Protein AF-A0A5Q4G020-F1 (afdb_monomer)

Foldseek 3Di:
DDDDDDDDPDPPPPPPPPPDPPPDPCPDDDWWWKKKFAQWDADPVRQTETPDIGGPPVLGGDPDDVVVVCCVPNPVVVVQVVNNMHIGTAPPDPPRPGRGDVRVCVVRVHD

Solvent-accessible surface area (backbone atoms only — not comparable to full-atom values): 7025 Å² total; per-residue (Å²): 134,88,80,84,89,90,89,84,78,80,88,75,82,82,80,84,86,73,94,69,83,74,86,66,76,90,69,68,84,76,81,32,12,35,31,41,37,33,52,54,45,62,53,99,87,63,53,71,45,65,75,44,68,42,58,35,77,82,44,33,51,74,75,87,47,83,63,55,61,24,44,77,78,28,71,58,25,53,53,37,44,76,68,30,24,44,77,44,74,20,28,81,44,90,96,33,96,27,58,45,47,70,46,47,25,64,77,65,70,59,123

Radius of gyration: 19.32 Å; Cα contacts (8 Å, |Δi|>4): 145; chains: 1; bounding box: 48×53×37 Å

Secondary structure (DSSP, 8-state):
--------SSTTSSSSS----------PPPP--EEEEES-EE-TT--EE-SEEEEGGGGSPPP-STHHHHHHHSHHHHHHHHTTEEEEE-TTSTT---SSHHHHHHHHT--

Mean predicted aligned error: 12.97 Å

Structure (mmCIF, N/CA/C/O backbone):
data_AF-A0A5Q4G020-F1
#
_entry.id   AF-A0A5Q4G020-F1
#
loop_
_atom_site.group_PDB
_atom_site.id
_atom_site.type_symbol
_atom_site.label_atom_id
_atom_site.label_alt_id
_atom_site.label_comp_id
_atom_site.label_asym_id
_atom_site.label_entity_id
_atom_site.label_seq_id
_atom_site.pdbx_PDB_ins_code
_atom_site.Cartn_x
_atom_site.Cartn_y
_atom_site.Cartn_z
_atom_site.occupancy
_atom_site.B_iso_or_equiv
_atom_site.auth_seq_id
_atom_site.auth_comp_id
_atom_site.auth_asym_id
_atom_site.auth_atom_id
_atom_site.pdbx_PDB_model_num
ATOM 1 N N . MET A 1 1 ? -33.957 40.787 7.355 1.00 44.69 1 MET A N 1
ATOM 2 C CA . MET A 1 1 ? -34.002 40.544 5.895 1.00 44.69 1 MET A CA 1
ATOM 3 C C . MET A 1 1 ? -32.593 40.611 5.333 1.00 44.69 1 MET A C 1
ATOM 5 O O . MET A 1 1 ? -31.923 41.591 5.625 1.00 44.69 1 MET A O 1
ATOM 9 N N . LYS A 1 2 ? -32.234 39.638 4.478 1.00 42.56 2 LYS A N 1
ATOM 10 C CA . LYS A 1 2 ? -31.013 39.558 3.644 1.00 42.56 2 LYS A CA 1
ATOM 11 C C . LYS A 1 2 ? -29.741 39.273 4.475 1.00 42.56 2 LYS A C 1
ATOM 13 O O . LYS A 1 2 ? -29.432 40.017 5.387 1.00 42.56 2 LYS A O 1
ATOM 18 N N . ARG A 1 3 ? -28.955 38.224 4.217 1.00 45.75 3 ARG A N 1
ATOM 19 C CA . ARG A 1 3 ? -28.512 37.715 2.911 1.00 45.75 3 ARG A CA 1
ATOM 20 C C . ARG A 1 3 ? -28.283 36.195 2.963 1.00 45.75 3 ARG A C 1
ATOM 22 O O . ARG A 1 3 ? -27.348 35.729 3.598 1.00 45.75 3 ARG A O 1
ATOM 29 N N . PHE A 1 4 ? -29.144 35.455 2.268 1.00 50.22 4 PHE A N 1
ATOM 30 C CA . PHE A 1 4 ? -28.750 34.219 1.594 1.00 50.22 4 PHE A CA 1
ATOM 31 C C . PHE A 1 4 ? -27.834 34.578 0.410 1.00 50.22 4 PHE A C 1
ATOM 33 O O . PHE A 1 4 ? -27.950 35.683 -0.122 1.00 50.22 4 PHE A O 1
ATOM 40 N N . ALA A 1 5 ? -27.025 33.606 -0.019 1.00 52.19 5 ALA A N 1
ATOM 41 C CA . ALA A 1 5 ? -26.174 33.581 -1.216 1.00 52.19 5 ALA A CA 1
ATOM 42 C C . ALA A 1 5 ? -24.752 34.150 -1.065 1.00 52.19 5 ALA A C 1
ATOM 44 O O . ALA A 1 5 ? -24.523 35.338 -1.270 1.00 52.19 5 ALA A O 1
ATOM 45 N N . ALA A 1 6 ? -23.797 33.254 -0.785 1.00 45.62 6 ALA A N 1
ATOM 46 C CA . ALA A 1 6 ? -22.441 33.274 -1.352 1.00 45.62 6 ALA A CA 1
ATOM 47 C C . ALA A 1 6 ? -21.680 31.989 -0.953 1.00 45.62 6 ALA A C 1
ATOM 49 O O . ALA A 1 6 ? -20.732 32.037 -0.180 1.00 45.62 6 ALA A O 1
ATOM 50 N N . LEU A 1 7 ? -22.112 30.820 -1.435 1.00 45.62 7 LEU A N 1
ATOM 51 C CA . LEU A 1 7 ? -21.379 29.552 -1.258 1.00 45.62 7 LEU A CA 1
ATOM 52 C C . LEU A 1 7 ? -21.455 28.729 -2.552 1.00 45.62 7 LEU A C 1
ATOM 54 O O . LEU A 1 7 ? -21.861 27.577 -2.583 1.00 45.62 7 LEU A O 1
ATOM 58 N N . THR A 1 8 ? -21.100 29.375 -3.659 1.00 50.53 8 THR A N 1
ATOM 59 C CA . THR A 1 8 ? -21.070 28.791 -5.010 1.00 50.53 8 THR A CA 1
ATOM 60 C C . THR A 1 8 ? -19.896 29.387 -5.789 1.00 50.53 8 THR A C 1
ATOM 62 O O . THR A 1 8 ? -20.071 30.013 -6.827 1.00 50.53 8 THR A O 1
ATOM 65 N N . GLY A 1 9 ? -18.678 29.263 -5.249 1.00 42.94 9 GLY A N 1
ATOM 66 C CA . GLY A 1 9 ? -17.487 29.873 -5.861 1.00 42.94 9 GLY A CA 1
ATOM 67 C C . GLY A 1 9 ? -16.169 29.104 -5.745 1.00 42.94 9 GLY A C 1
ATOM 68 O O . GLY A 1 9 ? -15.180 29.565 -6.297 1.00 42.94 9 GLY A O 1
ATOM 69 N N . VAL A 1 10 ? -16.119 27.950 -5.069 1.00 47.25 10 VAL A N 1
ATOM 70 C CA . VAL A 1 10 ? -14.849 27.217 -4.848 1.00 47.25 10 VAL A CA 1
ATOM 71 C C . VAL A 1 10 ? -14.664 26.032 -5.813 1.00 47.25 10 VAL A C 1
ATOM 73 O O . VAL A 1 10 ? -13.566 25.508 -5.953 1.00 47.25 10 VAL A O 1
ATOM 76 N N . LEU A 1 11 ? -15.697 25.641 -6.566 1.00 45.97 11 LEU A N 1
ATOM 77 C CA . LEU A 1 11 ? -15.677 24.400 -7.357 1.00 45.97 11 LEU A CA 1
ATOM 78 C C . LEU A 1 11 ? -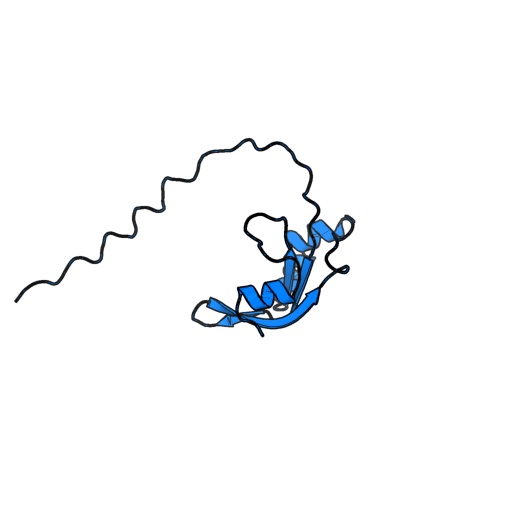15.034 24.515 -8.758 1.00 45.97 11 LEU A C 1
ATOM 80 O O . LEU A 1 11 ? -14.978 23.527 -9.480 1.00 45.97 11 LEU A O 1
ATOM 84 N N . ALA A 1 12 ? -14.539 25.685 -9.173 1.00 44.94 12 ALA A N 1
ATOM 85 C CA . ALA A 1 12 ? -14.101 25.899 -10.562 1.00 44.94 12 ALA A CA 1
ATOM 86 C C . ALA A 1 12 ? -12.575 25.950 -10.780 1.00 44.94 12 ALA A C 1
ATOM 88 O O . ALA A 1 12 ? -12.137 26.037 -11.925 1.00 44.94 12 ALA A O 1
ATOM 89 N N . LEU A 1 13 ? -11.748 25.876 -9.729 1.00 42.31 13 LEU A N 1
ATOM 90 C CA . LEU A 1 13 ? -10.293 26.083 -9.851 1.00 42.31 13 LEU A CA 1
ATOM 91 C C . LEU A 1 13 ? -9.442 24.797 -9.895 1.00 42.31 13 LEU A C 1
ATOM 93 O O . LEU A 1 13 ? -8.223 24.874 -9.795 1.00 42.31 13 LEU A O 1
ATOM 97 N N . LEU A 1 14 ? -10.057 23.620 -10.064 1.00 46.34 14 LEU A N 1
ATOM 98 C CA . LEU A 1 14 ? -9.351 22.325 -10.112 1.00 46.34 14 LEU A CA 1
ATOM 99 C C . LEU A 1 14 ? -9.214 21.723 -11.526 1.00 46.34 14 LEU A C 1
ATOM 101 O O . LEU A 1 14 ? -8.693 20.623 -11.668 1.00 46.34 14 LEU A O 1
ATOM 105 N N . MET A 1 15 ? -9.644 22.423 -12.583 1.00 47.00 15 MET A N 1
ATOM 106 C CA . MET A 1 15 ? -9.842 21.815 -13.914 1.00 47.00 15 MET A CA 1
ATOM 107 C C . MET A 1 15 ? -8.796 22.146 -15.006 1.00 47.00 15 MET A C 1
ATOM 109 O O . MET A 1 15 ? -8.953 21.646 -16.114 1.00 47.00 15 MET A O 1
ATOM 113 N N . VAL A 1 16 ? -7.738 22.951 -14.783 1.00 50.66 16 VAL A N 1
ATOM 114 C CA . VAL A 1 16 ? -6.868 23.413 -15.913 1.00 50.66 16 VAL A CA 1
ATOM 115 C C . VAL A 1 16 ? -5.345 23.377 -15.650 1.00 50.66 16 VAL A C 1
ATOM 117 O O . VAL A 1 16 ? -4.566 23.946 -16.403 1.00 50.66 16 VAL A O 1
ATOM 120 N N . GLY A 1 17 ? -4.861 22.694 -14.608 1.00 42.38 17 GLY A N 1
ATOM 121 C CA . GLY A 1 17 ? -3.448 22.807 -14.192 1.00 42.38 17 GLY A CA 1
ATOM 122 C C . GLY A 1 17 ? -2.484 21.660 -14.528 1.00 42.38 17 GLY A C 1
ATOM 123 O O . GLY A 1 17 ? -1.335 21.735 -14.111 1.00 42.38 17 GLY A O 1
ATOM 124 N N . GLY A 1 18 ? -2.913 20.577 -15.188 1.00 39.50 18 GLY A N 1
ATOM 125 C CA . GLY A 1 18 ? -2.167 19.304 -15.126 1.00 39.50 18 GLY A CA 1
ATOM 126 C C . GLY A 1 18 ? -1.500 18.784 -16.402 1.00 39.50 18 GLY A C 1
ATOM 127 O O . GLY A 1 18 ? -0.746 17.821 -16.319 1.00 39.50 18 GLY A O 1
ATOM 128 N N . MET A 1 19 ? -1.753 19.365 -17.579 1.00 41.56 19 MET A N 1
ATOM 129 C CA . MET A 1 19 ? -1.175 18.871 -18.840 1.00 41.56 19 MET A CA 1
ATOM 130 C C . MET A 1 19 ? 0.190 19.510 -19.119 1.00 41.56 19 MET A C 1
ATOM 132 O O . MET A 1 19 ? 0.375 20.195 -20.119 1.00 41.56 19 MET A O 1
ATOM 136 N N . VAL A 1 20 ? 1.163 19.273 -18.242 1.00 45.16 20 VAL A N 1
ATOM 137 C CA . VAL A 1 20 ? 2.573 19.348 -18.634 1.00 45.16 20 VAL A CA 1
ATOM 138 C C . VAL A 1 20 ? 3.089 17.926 -18.595 1.00 45.16 20 VAL A C 1
ATOM 140 O O . VAL A 1 20 ? 3.404 17.377 -17.543 1.00 45.16 20 VAL A O 1
ATOM 143 N N . TRP A 1 21 ? 3.111 17.325 -19.780 1.00 44.41 21 TRP A N 1
ATOM 144 C CA . TRP A 1 21 ? 3.853 16.114 -20.073 1.00 44.41 21 TRP A CA 1
ATOM 145 C C . TRP A 1 21 ? 5.328 16.419 -19.825 1.00 44.41 21 TRP A C 1
ATOM 147 O O . TRP A 1 21 ? 6.047 16.870 -20.714 1.00 44.41 21 TRP A O 1
ATOM 157 N N . ALA A 1 22 ? 5.770 16.229 -18.586 1.00 39.94 22 ALA A N 1
ATOM 158 C CA . ALA A 1 22 ? 7.174 16.030 -18.316 1.00 39.94 22 ALA A CA 1
ATOM 159 C C . ALA A 1 22 ? 7.534 14.706 -18.993 1.00 39.94 22 ALA A C 1
ATOM 161 O O . ALA A 1 22 ? 7.150 13.632 -18.530 1.00 39.94 22 ALA A O 1
ATOM 162 N N . MET A 1 23 ? 8.224 14.801 -20.128 1.00 46.50 23 MET A N 1
ATOM 163 C CA . MET A 1 23 ? 9.040 13.718 -20.663 1.00 46.50 23 MET A CA 1
ATOM 164 C C . MET A 1 23 ? 10.166 13.490 -19.646 1.00 46.50 23 MET A C 1
ATOM 166 O O . MET A 1 23 ? 11.269 14.007 -19.791 1.00 46.50 23 MET A O 1
ATOM 170 N N . GLY A 1 24 ? 9.819 12.843 -18.534 1.00 40.12 24 GLY A N 1
ATOM 171 C CA . GLY A 1 24 ? 10.756 12.375 -17.533 1.00 40.12 24 GLY A CA 1
ATOM 172 C C . GLY A 1 24 ? 11.497 11.189 -18.121 1.00 40.12 24 GLY A C 1
ATOM 173 O O . GLY A 1 24 ? 10.882 10.302 -18.706 1.00 40.12 24 GLY A O 1
ATOM 174 N N . GLU A 1 25 ? 12.814 11.246 -18.018 1.00 42.34 25 GLU A N 1
ATOM 175 C CA . GLU A 1 25 ? 13.761 10.180 -18.314 1.00 42.34 25 GLU A CA 1
ATOM 176 C C . GLU A 1 25 ? 13.195 8.798 -17.941 1.00 42.34 25 GLU A C 1
ATOM 178 O O . GLU A 1 25 ? 12.596 8.633 -16.876 1.00 42.34 25 GLU A O 1
ATOM 183 N N . ASP A 1 26 ? 13.395 7.817 -18.823 1.00 41.44 26 ASP A N 1
ATOM 184 C CA . ASP A 1 26 ? 13.071 6.402 -18.613 1.00 41.44 26 ASP A CA 1
ATOM 185 C C . ASP A 1 26 ? 14.016 5.825 -17.543 1.00 41.44 26 ASP A C 1
ATOM 187 O O . ASP A 1 26 ? 14.958 5.079 -17.813 1.00 41.44 26 ASP A O 1
ATOM 191 N N . HIS A 1 27 ? 13.834 6.275 -16.302 1.00 41.62 27 HIS A N 1
ATOM 192 C CA . HIS A 1 27 ? 14.388 5.635 -15.126 1.00 41.62 27 HIS A CA 1
ATOM 193 C C . HIS A 1 27 ? 13.638 4.313 -15.013 1.00 41.62 27 HIS A C 1
ATOM 195 O O . HIS A 1 27 ? 12.437 4.306 -14.737 1.00 41.62 27 HIS A O 1
ATOM 201 N N . GLY A 1 28 ? 14.327 3.196 -15.270 1.00 51.94 28 GLY A N 1
ATOM 202 C CA . GLY A 1 28 ? 13.774 1.861 -15.035 1.00 51.94 28 GLY A CA 1
ATOM 203 C C . GLY A 1 28 ? 13.112 1.763 -13.649 1.00 51.94 28 GLY A C 1
ATOM 204 O O . GLY A 1 28 ? 13.393 2.590 -12.778 1.00 51.94 28 GLY A O 1
ATOM 205 N N . PRO A 1 29 ? 12.219 0.781 -13.425 1.00 63.16 29 PRO A N 1
ATOM 206 C CA . PRO A 1 29 ? 11.359 0.745 -12.245 1.00 63.16 29 PRO A CA 1
ATOM 207 C C . PRO A 1 29 ? 12.166 0.981 -10.965 1.00 63.16 29 PRO A C 1
ATOM 209 O O . PRO A 1 29 ? 13.071 0.213 -10.642 1.00 63.16 29 PRO A O 1
ATOM 212 N N . VAL A 1 30 ? 11.851 2.074 -10.264 1.00 73.19 30 VAL A N 1
ATOM 213 C CA . VAL A 1 30 ? 12.517 2.459 -9.015 1.00 73.19 30 VAL A CA 1
ATOM 214 C C . VAL A 1 30 ? 12.380 1.303 -8.030 1.00 73.19 30 VAL A C 1
ATOM 216 O O . VAL A 1 30 ? 11.259 0.879 -7.741 1.00 73.19 30 VAL A O 1
ATOM 219 N N . GLU A 1 31 ? 13.495 0.779 -7.519 1.00 82.75 31 GLU A N 1
ATOM 220 C CA . GLU A 1 31 ? 13.452 -0.256 -6.485 1.00 82.75 31 GLU A CA 1
ATOM 221 C C . GLU A 1 31 ? 12.746 0.296 -5.237 1.00 82.75 31 GLU A C 1
ATOM 223 O O . GLU A 1 31 ? 13.143 1.318 -4.679 1.00 82.75 31 GLU A O 1
ATOM 228 N N . HIS A 1 32 ? 11.680 -0.380 -4.811 1.00 86.44 32 HIS A N 1
ATOM 229 C CA . HIS A 1 32 ? 10.843 0.018 -3.680 1.00 86.44 32 HIS A CA 1
ATOM 230 C C . HIS A 1 32 ? 10.379 -1.216 -2.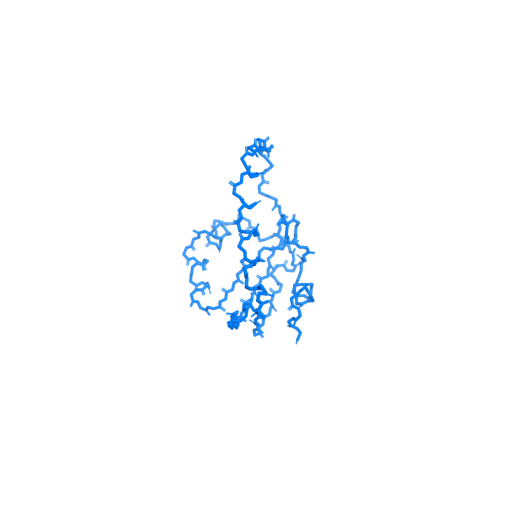906 1.00 86.44 32 HIS A C 1
ATOM 232 O O . HIS A 1 32 ? 10.183 -2.280 -3.495 1.00 86.44 32 HIS A O 1
ATOM 238 N N . GLY A 1 33 ? 10.208 -1.075 -1.592 1.00 90.06 33 GLY A N 1
ATOM 239 C CA . GLY A 1 33 ? 9.640 -2.115 -0.736 1.00 90.06 33 GLY A CA 1
ATOM 240 C C . GLY A 1 33 ? 8.117 -2.208 -0.843 1.00 90.06 33 GLY A C 1
ATOM 241 O O . GLY A 1 33 ? 7.468 -1.446 -1.564 1.00 90.06 33 GLY A O 1
ATOM 242 N N . HIS A 1 34 ? 7.539 -3.147 -0.092 1.00 92.81 34 HIS A N 1
ATOM 243 C CA . HIS A 1 34 ? 6.092 -3.332 0.005 1.00 92.81 34 HIS A CA 1
ATOM 244 C C . HIS A 1 34 ? 5.684 -3.679 1.429 1.00 92.81 34 HIS A C 1
ATOM 246 O O . HIS A 1 34 ? 6.405 -4.367 2.155 1.00 92.81 34 HIS A O 1
ATOM 252 N N . VAL A 1 35 ? 4.467 -3.291 1.782 1.00 92.88 35 VAL A N 1
ATOM 253 C CA . VAL A 1 35 ? 3.761 -3.794 2.959 1.00 92.88 35 VAL A CA 1
ATOM 254 C C . VAL A 1 35 ? 2.507 -4.539 2.524 1.00 92.88 35 VAL A C 1
ATOM 256 O O . VAL A 1 35 ? 1.860 -4.170 1.544 1.00 92.88 35 VAL A O 1
ATOM 259 N N . LEU A 1 36 ? 2.148 -5.588 3.257 1.00 92.50 36 LEU A N 1
ATOM 260 C CA . LEU A 1 36 ? 0.860 -6.260 3.132 1.00 92.50 36 LEU A CA 1
ATOM 261 C C . LEU A 1 36 ? -0.064 -5.782 4.250 1.00 92.50 36 LEU A C 1
ATOM 263 O O . LEU A 1 36 ? 0.155 -6.078 5.426 1.00 92.50 36 LEU A O 1
ATOM 267 N N . VAL A 1 37 ? -1.123 -5.084 3.862 1.00 93.31 37 VAL A N 1
ATOM 268 C CA . VAL A 1 37 ? -2.221 -4.665 4.728 1.00 93.31 37 VAL A CA 1
ATOM 269 C C . VAL A 1 37 ? -3.342 -5.695 4.646 1.00 93.31 37 VAL A C 1
ATOM 271 O O . VAL A 1 37 ? -3.791 -6.065 3.563 1.00 93.31 37 VAL A O 1
ATOM 274 N N . LEU A 1 38 ? -3.811 -6.164 5.800 1.00 93.12 38 LEU A N 1
ATOM 275 C CA . LEU A 1 38 ? -4.894 -7.135 5.923 1.00 93.12 38 LEU A CA 1
ATOM 276 C C . LEU A 1 38 ? -6.099 -6.508 6.618 1.00 93.12 38 LEU A C 1
ATOM 278 O O . LEU A 1 38 ? -5.963 -5.921 7.692 1.00 93.12 38 LEU A O 1
ATOM 282 N N . GLY A 1 39 ? -7.286 -6.742 6.062 1.00 91.38 39 GLY A N 1
ATOM 283 C CA . GLY A 1 39 ? -8.550 -6.244 6.601 1.00 91.38 39 GLY A CA 1
ATOM 284 C C . GLY A 1 39 ? -8.670 -4.729 6.492 1.00 91.38 39 GLY A C 1
ATOM 285 O O . GLY A 1 39 ? -9.095 -4.111 7.461 1.00 91.38 39 GLY A O 1
ATOM 286 N N . LEU A 1 40 ? -8.242 -4.161 5.360 1.00 90.25 40 LEU A N 1
ATOM 287 C CA . LEU A 1 40 ? -8.406 -2.745 5.055 1.00 90.25 40 LEU A CA 1
ATOM 288 C C . LEU A 1 40 ? -9.894 -2.440 4.881 1.00 90.25 40 LEU A C 1
ATOM 290 O O . LEU A 1 40 ? -10.563 -3.058 4.052 1.00 90.25 40 LEU A O 1
ATOM 294 N N . GLN A 1 41 ? -10.392 -1.497 5.665 1.0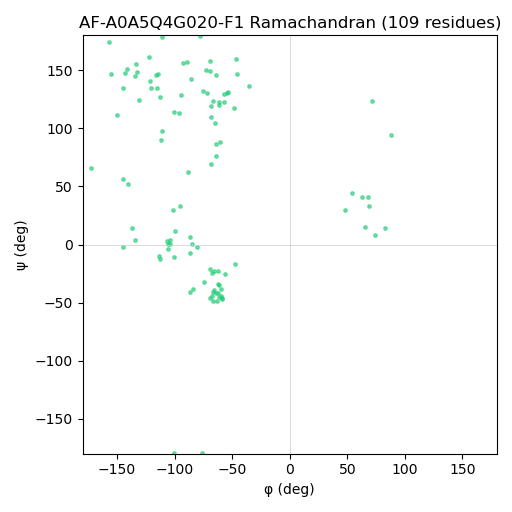0 89.81 41 GLN A N 1
ATOM 295 C CA . GLN A 1 41 ? -11.751 -0.975 5.580 1.00 89.81 41 GLN A CA 1
ATOM 296 C C . GLN A 1 41 ? -11.699 0.546 5.634 1.00 89.81 41 GLN A C 1
ATOM 298 O O . GLN A 1 41 ? -10.756 1.105 6.189 1.00 89.81 41 GLN A O 1
ATOM 303 N N . TYR A 1 42 ? -12.716 1.192 5.078 1.00 89.00 42 TYR A N 1
ATOM 304 C CA . TYR A 1 42 ? -12.906 2.633 5.159 1.00 89.00 42 TYR A CA 1
ATOM 305 C C . TYR A 1 42 ? -14.253 2.893 5.829 1.00 89.00 42 TYR A C 1
ATOM 307 O O . TYR A 1 42 ? -15.221 2.198 5.512 1.00 89.00 42 TYR A O 1
ATOM 315 N N . ASP A 1 43 ? -14.293 3.830 6.774 1.00 90.06 43 ASP A N 1
ATOM 316 C CA . ASP A 1 43 ? -15.553 4.319 7.340 1.00 90.06 43 ASP A CA 1
ATOM 317 C C . ASP A 1 43 ? -16.274 5.275 6.368 1.00 90.06 43 ASP A C 1
ATOM 319 O O . ASP A 1 43 ? -15.813 5.519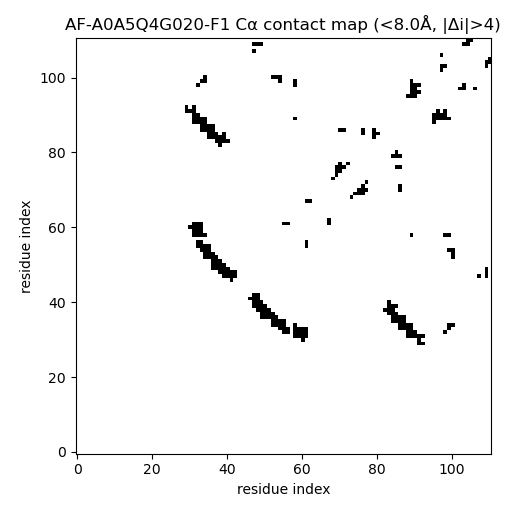 5.246 1.00 90.06 43 ASP A O 1
ATOM 323 N N . ASP A 1 44 ? -17.429 5.794 6.787 1.00 93.81 44 ASP A N 1
ATOM 324 C CA . ASP A 1 44 ? -18.256 6.690 5.970 1.00 93.81 44 ASP A CA 1
ATOM 325 C C . ASP A 1 44 ? -17.558 8.039 5.698 1.00 93.81 44 ASP A C 1
ATOM 327 O O . ASP A 1 44 ? -17.854 8.719 4.712 1.00 93.81 44 ASP A O 1
ATOM 331 N N . GLU A 1 45 ? -16.599 8.414 6.544 1.00 92.50 45 GLU A 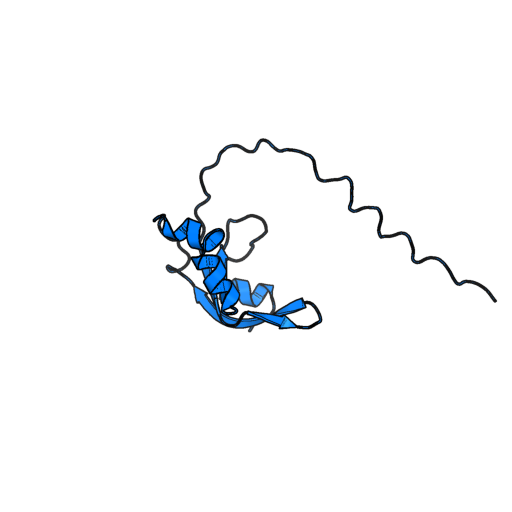N 1
ATOM 332 C CA . GLU A 1 45 ? -15.747 9.593 6.412 1.00 92.50 45 GLU A CA 1
ATOM 333 C C . GLU A 1 45 ? -14.489 9.340 5.558 1.00 92.50 45 GLU A C 1
ATOM 335 O O . GLU A 1 45 ? -13.769 10.284 5.220 1.00 92.50 45 GLU A O 1
ATOM 340 N N . GLY A 1 46 ? -14.239 8.089 5.163 1.00 88.12 46 GLY A N 1
ATOM 341 C CA . GLY A 1 46 ? -13.090 7.679 4.361 1.00 88.12 46 GLY A CA 1
ATOM 342 C C . GLY A 1 46 ? -11.806 7.448 5.162 1.00 88.12 46 GLY A C 1
ATO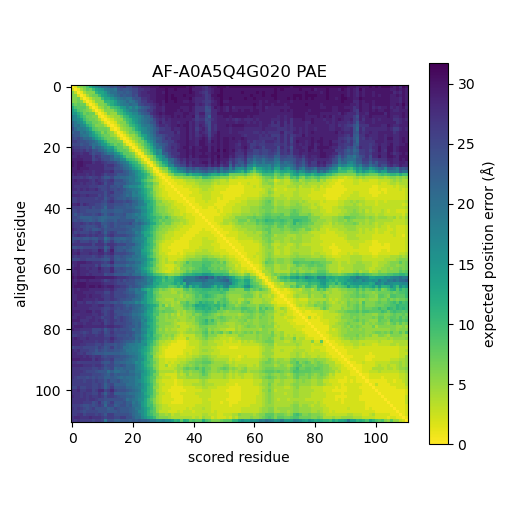M 343 O O . GLY A 1 46 ? -10.735 7.338 4.557 1.00 88.12 46 GLY A O 1
ATOM 344 N N . ASN A 1 47 ? -11.874 7.354 6.491 1.00 89.44 47 ASN A N 1
ATOM 345 C CA . ASN A 1 47 ? -10.722 7.000 7.311 1.00 89.44 47 ASN A CA 1
ATOM 346 C C . ASN A 1 47 ? -10.432 5.498 7.189 1.00 89.44 47 ASN A C 1
ATOM 348 O O . ASN A 1 47 ? -11.346 4.675 7.309 1.00 89.44 47 ASN A O 1
ATOM 352 N N . PRO A 1 48 ? -9.166 5.109 6.965 1.00 89.50 48 PRO A N 1
ATOM 353 C CA . PRO A 1 48 ? -8.804 3.706 6.913 1.00 89.50 48 PRO A CA 1
ATOM 354 C C . PRO A 1 48 ? -8.829 3.071 8.310 1.00 89.50 48 PRO A C 1
ATOM 356 O O . PRO A 1 48 ? -8.505 3.699 9.312 1.00 89.50 48 PRO A O 1
ATOM 359 N N . SER A 1 49 ? -9.121 1.777 8.366 1.00 91.00 49 SER A N 1
ATOM 360 C CA . SER A 1 49 ? -8.785 0.897 9.486 1.00 91.00 49 SER A CA 1
ATOM 361 C C . SER A 1 49 ? -8.160 -0.384 8.947 1.00 91.00 49 SER A C 1
ATOM 363 O O . SER A 1 49 ? -8.461 -0.819 7.832 1.00 91.00 49 SER A O 1
ATOM 365 N N . ILE A 1 50 ? -7.245 -0.980 9.714 1.00 94.00 50 ILE A N 1
ATOM 366 C CA . ILE A 1 50 ? -6.526 -2.189 9.305 1.00 94.00 50 ILE A CA 1
ATOM 367 C C . ILE A 1 50 ? -6.493 -3.196 10.450 1.00 94.00 50 ILE A C 1
ATOM 369 O O . ILE A 1 50 ? -6.345 -2.836 11.613 1.00 94.00 50 ILE A O 1
ATOM 373 N N . ARG A 1 51 ? -6.570 -4.489 10.129 1.00 94.25 51 ARG A N 1
ATOM 374 C CA . ARG A 1 51 ? -6.423 -5.556 11.131 1.00 94.25 51 ARG A CA 1
ATOM 375 C C . ARG A 1 51 ? -4.959 -5.897 11.389 1.00 94.25 51 ARG A C 1
ATOM 377 O O . ARG A 1 51 ? -4.583 -6.237 12.507 1.00 94.25 51 ARG A O 1
ATOM 384 N N . LYS A 1 52 ? -4.137 -5.898 10.338 1.00 94.50 52 LYS A N 1
ATOM 385 C CA . LYS A 1 52 ? -2.710 -6.233 10.424 1.00 94.50 52 LYS A CA 1
ATOM 386 C C . LYS A 1 52 ? -1.938 -5.581 9.285 1.00 94.50 52 LYS A C 1
ATOM 388 O O . LYS A 1 52 ? -2.447 -5.492 8.174 1.00 94.50 52 LYS A O 1
ATOM 393 N N . CYS A 1 53 ? -0.698 -5.202 9.567 1.00 94.56 53 CYS A N 1
ATOM 394 C CA . CYS A 1 53 ? 0.287 -4.803 8.570 1.00 94.56 53 CYS A CA 1
ATOM 395 C C . CYS A 1 53 ? 1.510 -5.721 8.684 1.00 94.56 53 CYS A C 1
ATOM 397 O O . CYS A 1 53 ? 1.884 -6.109 9.795 1.00 94.56 53 CYS A O 1
ATOM 399 N N . VAL A 1 54 ? 2.091 -6.111 7.550 1.00 94.50 54 VAL A N 1
ATOM 400 C CA . VAL A 1 54 ? 3.300 -6.938 7.474 1.00 94.50 54 VAL A CA 1
ATOM 401 C C . VAL A 1 54 ? 4.304 -6.300 6.523 1.00 94.50 54 VAL A C 1
ATOM 403 O O . VAL A 1 54 ? 3.989 -6.104 5.351 1.00 94.50 54 VAL A O 1
ATOM 406 N N . ASP A 1 55 ? 5.520 -6.045 7.002 1.00 93.44 55 ASP A N 1
ATOM 407 C CA . ASP A 1 55 ? 6.641 -5.654 6.147 1.00 93.44 55 ASP A CA 1
ATOM 408 C C . ASP A 1 55 ? 7.052 -6.837 5.266 1.00 93.44 55 ASP A C 1
ATOM 410 O O . ASP A 1 55 ? 7.428 -7.905 5.760 1.00 93.44 55 ASP A O 1
ATOM 414 N N . LEU A 1 56 ? 6.972 -6.674 3.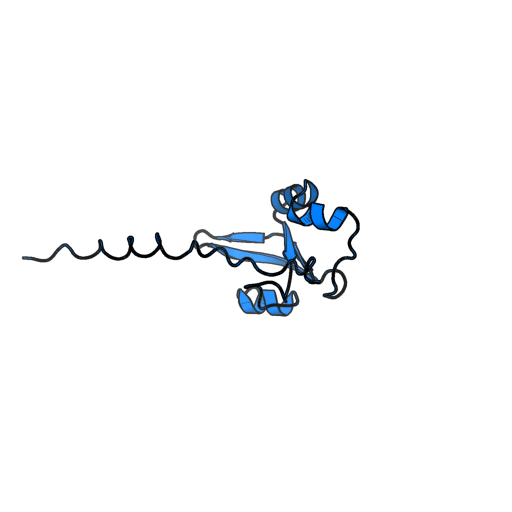945 1.00 89.62 56 LEU A N 1
ATOM 415 C CA . LEU A 1 56 ? 7.382 -7.717 3.011 1.00 89.62 56 LEU A CA 1
ATOM 416 C C . LEU A 1 56 ? 8.882 -7.622 2.747 1.00 89.62 56 LEU A C 1
ATOM 418 O O . LEU A 1 56 ? 9.449 -6.534 2.670 1.00 89.62 56 LEU A O 1
ATOM 422 N N . ALA A 1 57 ? 9.531 -8.783 2.620 1.00 87.69 57 ALA A N 1
ATOM 423 C CA . ALA A 1 57 ? 10.960 -8.902 2.316 1.00 87.69 57 ALA A CA 1
ATOM 424 C C . ALA A 1 57 ? 11.878 -7.997 3.173 1.00 87.69 57 ALA A C 1
ATOM 426 O O . ALA A 1 57 ? 12.953 -7.599 2.722 1.00 87.69 57 ALA A O 1
ATOM 427 N N . ASN A 1 58 ? 11.470 -7.690 4.412 1.00 85.19 58 ASN A N 1
ATOM 428 C CA . ASN A 1 58 ? 12.150 -6.758 5.316 1.00 85.19 58 ASN A CA 1
ATOM 429 C C . ASN A 1 58 ? 12.392 -5.369 4.689 1.00 85.19 58 ASN A C 1
ATOM 431 O O . ASN A 1 58 ? 13.500 -4.841 4.774 1.00 85.19 58 ASN A O 1
ATOM 435 N N . GLY A 1 59 ? 11.385 -4.808 4.009 1.00 80.00 59 GLY A N 1
ATOM 436 C CA . GLY A 1 59 ? 11.446 -3.468 3.404 1.00 80.00 59 GLY A CA 1
ATOM 437 C C . GLY A 1 59 ? 12.294 -3.389 2.131 1.00 80.00 59 GLY A C 1
ATOM 438 O O . GLY A 1 59 ? 12.554 -2.305 1.618 1.00 80.00 59 GLY A O 1
ATOM 439 N N . ARG A 1 60 ? 12.749 -4.532 1.610 1.00 82.50 60 ARG A N 1
ATOM 440 C CA . ARG A 1 60 ? 13.498 -4.607 0.353 1.00 82.50 60 ARG A CA 1
ATOM 441 C C . ARG A 1 60 ? 12.547 -4.785 -0.818 1.00 82.50 60 ARG A C 1
ATOM 443 O O . ARG A 1 60 ? 11.467 -5.353 -0.664 1.00 82.50 60 ARG A O 1
ATOM 450 N N . ALA A 1 61 ? 13.008 -4.394 -2.001 1.00 82.25 61 ALA A N 1
ATOM 451 C CA . ALA A 1 61 ? 12.295 -4.691 -3.229 1.00 82.25 61 ALA A CA 1
ATOM 452 C C . ALA A 1 61 ? 12.025 -6.193 -3.366 1.00 82.25 61 ALA A C 1
ATOM 454 O O . ALA A 1 61 ? 12.925 -7.032 -3.212 1.00 82.25 61 ALA A O 1
ATOM 455 N N . LEU A 1 62 ? 10.769 -6.528 -3.666 1.00 78.38 62 LEU A N 1
ATOM 456 C CA . LEU A 1 62 ? 10.413 -7.863 -4.115 1.00 78.38 62 LEU A CA 1
ATOM 457 C C . LEU A 1 62 ? 11.173 -8.112 -5.417 1.00 78.38 62 LEU A C 1
ATOM 459 O O . LEU A 1 62 ? 11.048 -7.351 -6.374 1.00 78.38 62 LEU A O 1
ATOM 463 N N . ARG A 1 63 ? 12.020 -9.149 -5.440 1.00 71.88 63 ARG A N 1
ATOM 464 C CA . ARG A 1 63 ? 12.790 -9.474 -6.644 1.00 71.88 63 ARG A CA 1
ATOM 465 C C . ARG A 1 63 ? 11.820 -9.706 -7.790 1.00 71.88 63 ARG A C 1
ATOM 467 O O . ARG A 1 63 ? 10.898 -10.504 -7.643 1.00 71.88 63 ARG A O 1
ATOM 474 N N . ASN A 1 64 ? 12.079 -9.031 -8.903 1.00 61.91 64 ASN A N 1
ATOM 475 C CA . ASN A 1 64 ? 11.268 -9.087 -10.106 1.00 61.91 64 ASN A CA 1
ATOM 476 C C . ASN A 1 64 ? 11.296 -10.504 -10.709 1.00 61.91 64 ASN A C 1
ATOM 478 O O . ASN A 1 64 ? 12.138 -10.858 -11.531 1.00 61.91 64 ASN A O 1
ATOM 482 N N . ASN A 1 65 ? 10.405 -11.357 -10.220 1.00 59.88 65 ASN A N 1
ATOM 483 C CA . ASN A 1 65 ? 9.778 -12.391 -11.017 1.00 59.88 65 ASN A CA 1
ATOM 484 C C . ASN A 1 65 ? 8.464 -11.797 -11.547 1.00 59.88 65 ASN A C 1
ATOM 486 O O . ASN A 1 65 ? 7.913 -10.888 -10.930 1.00 59.88 65 ASN A O 1
ATOM 490 N N . ALA A 1 66 ? 7.935 -12.320 -12.657 1.00 56.28 66 ALA A N 1
ATOM 491 C CA . ALA A 1 66 ? 6.685 -11.856 -13.283 1.00 56.28 66 ALA A CA 1
ATOM 492 C C . ALA A 1 66 ? 5.499 -11.673 -12.298 1.00 56.28 66 ALA A C 1
ATOM 494 O O . ALA A 1 66 ? 4.520 -11.001 -12.597 1.00 56.28 66 ALA A O 1
ATOM 495 N N . HIS A 1 67 ? 5.586 -12.247 -11.096 1.00 65.88 67 HIS A N 1
ATOM 496 C CA . HIS A 1 67 ? 4.630 -12.084 -10.010 1.00 65.88 67 HIS A CA 1
ATOM 497 C C . HIS A 1 67 ? 4.579 -10.676 -9.388 1.00 65.88 67 HIS A C 1
ATOM 499 O O . HIS A 1 67 ? 3.530 -10.336 -8.849 1.00 65.88 67 HIS A O 1
ATOM 505 N N . HIS A 1 68 ? 5.633 -9.852 -9.465 1.00 74.06 68 HIS A N 1
ATOM 506 C CA . HIS A 1 68 ? 5.609 -8.480 -8.925 1.00 74.06 68 HIS A CA 1
ATOM 507 C C . HIS A 1 68 ? 4.639 -7.577 -9.695 1.00 74.06 68 HIS A C 1
ATOM 509 O O . HIS A 1 68 ? 3.753 -6.978 -9.088 1.00 74.06 68 HIS A O 1
ATOM 515 N N . ASP A 1 69 ? 4.709 -7.575 -11.025 1.00 74.25 69 ASP A N 1
ATOM 516 C CA . ASP A 1 69 ? 3.786 -6.804 -11.868 1.00 74.25 69 ASP A CA 1
ATOM 517 C C . ASP A 1 69 ? 2.331 -7.264 -11.690 1.00 74.25 69 ASP A C 1
ATOM 519 O O . ASP A 1 69 ? 1.396 -6.456 -11.688 1.00 74.25 69 ASP A O 1
ATOM 523 N N . HIS A 1 70 ? 2.127 -8.566 -11.459 1.00 78.06 70 HIS A N 1
ATOM 524 C CA . HIS A 1 70 ? 0.806 -9.131 -11.194 1.00 78.06 70 HIS A CA 1
ATOM 525 C C . HIS A 1 70 ? 0.203 -8.719 -9.844 1.00 78.06 70 HIS A C 1
ATOM 527 O O . HIS A 1 70 ? -1.019 -8.802 -9.698 1.00 78.06 70 HIS A O 1
ATOM 533 N N . LEU A 1 71 ? 1.012 -8.280 -8.874 1.00 75.50 71 LEU A N 1
ATOM 534 C CA . LEU A 1 71 ? 0.509 -7.708 -7.621 1.00 75.50 71 LEU A CA 1
ATOM 535 C C . LEU A 1 71 ? -0.047 -6.296 -7.825 1.00 75.50 71 LEU A C 1
ATOM 537 O O . LEU A 1 71 ? -1.008 -5.934 -7.155 1.00 75.50 71 LEU A O 1
ATOM 541 N N . HIS A 1 72 ? 0.519 -5.531 -8.761 1.00 76.38 72 HIS A N 1
ATOM 542 C CA . HIS A 1 72 ? 0.081 -4.160 -9.046 1.00 76.38 72 HIS A CA 1
ATOM 543 C C . HIS A 1 72 ? -1.063 -4.094 -10.053 1.00 76.38 72 HIS A C 1
ATOM 545 O O . HIS A 1 72 ? -1.972 -3.285 -9.906 1.00 76.38 72 HIS A O 1
ATOM 551 N N . THR A 1 73 ? -1.007 -4.924 -11.097 1.00 73.56 73 THR A N 1
ATOM 552 C CA . THR A 1 73 ? -1.881 -4.784 -12.279 1.00 73.56 73 THR A CA 1
ATOM 553 C C . THR A 1 73 ? -2.501 -6.098 -12.756 1.00 73.56 73 THR A C 1
ATOM 555 O O . THR A 1 73 ? -3.184 -6.127 -13.776 1.00 73.56 73 THR A O 1
ATOM 558 N N . GLY A 1 74 ? -2.267 -7.206 -12.044 1.00 76.00 74 GLY A N 1
ATOM 559 C CA . GLY A 1 74 ? -2.765 -8.529 -12.420 1.00 76.00 74 GLY A CA 1
ATOM 560 C C . GLY A 1 74 ? -3.843 -9.083 -11.490 1.00 76.00 74 GLY A C 1
ATOM 561 O O . GLY A 1 74 ? -4.175 -8.519 -10.449 1.00 76.00 74 GLY A O 1
ATOM 562 N N . ARG A 1 75 ? -4.326 -10.285 -11.834 1.00 79.31 75 ARG A N 1
ATOM 563 C CA . ARG A 1 75 ? -5.353 -11.024 -11.070 1.00 79.31 75 ARG A CA 1
ATOM 564 C C . ARG A 1 75 ? -4.977 -11.279 -9.610 1.00 79.31 75 ARG A C 1
ATOM 566 O O . ARG A 1 75 ? -5.859 -11.486 -8.785 1.00 79.31 75 ARG A O 1
ATOM 573 N N . ALA A 1 76 ? -3.682 -11.316 -9.291 1.00 75.75 76 ALA A N 1
ATOM 574 C CA . ALA A 1 76 ? -3.228 -11.482 -7.915 1.00 75.75 76 ALA A CA 1
ATOM 575 C C . ALA A 1 76 ? -3.548 -10.233 -7.080 1.00 75.75 76 ALA A C 1
ATOM 577 O O . ALA A 1 76 ? -4.121 -10.371 -6.003 1.00 75.75 76 ALA A O 1
ATOM 578 N N . GLY A 1 77 ? -3.257 -9.035 -7.600 1.00 75.62 77 GLY A N 1
ATOM 579 C CA . GLY A 1 77 ? -3.652 -7.770 -6.976 1.00 75.62 77 GLY A CA 1
ATOM 580 C C . GLY A 1 77 ? -5.167 -7.653 -6.807 1.00 75.62 77 GLY A C 1
ATOM 581 O O . GLY A 1 77 ? -5.645 -7.357 -5.714 1.00 75.62 77 GLY A O 1
ATOM 582 N N . GLU A 1 78 ? -5.933 -7.993 -7.849 1.00 81.12 78 GLU A N 1
ATOM 583 C CA . GLU A 1 78 ? -7.404 -7.997 -7.797 1.00 81.12 78 GLU A CA 1
ATOM 584 C C . GLU A 1 78 ? -7.952 -8.953 -6.729 1.00 81.12 78 GLU A C 1
ATOM 586 O O . GLU A 1 78 ? -8.850 -8.592 -5.972 1.00 81.12 78 GLU A O 1
ATOM 591 N N . ALA A 1 79 ? -7.406 -10.170 -6.634 1.00 81.62 79 ALA A N 1
ATOM 592 C CA . ALA A 1 79 ? -7.830 -11.149 -5.638 1.00 81.62 79 ALA A CA 1
ATOM 593 C C . ALA A 1 79 ? -7.504 -10.698 -4.205 1.00 81.62 79 ALA A C 1
ATOM 595 O O . ALA A 1 79 ? -8.311 -10.894 -3.298 1.00 81.62 79 ALA A O 1
ATOM 596 N N . VAL A 1 80 ? -6.339 -10.073 -4.003 1.00 81.19 80 VAL A N 1
ATOM 597 C CA . VAL A 1 80 ? -5.931 -9.488 -2.717 1.00 81.19 80 VAL A CA 1
ATOM 598 C C . VAL A 1 80 ? -6.885 -8.354 -2.326 1.00 81.19 80 VAL A C 1
ATOM 600 O O . VAL A 1 80 ? -7.424 -8.374 -1.219 1.00 81.19 80 VAL A O 1
ATOM 603 N N . ALA A 1 81 ? -7.176 -7.435 -3.248 1.00 80.62 81 ALA A N 1
ATOM 604 C CA . ALA A 1 81 ? -8.122 -6.342 -3.030 1.00 80.62 81 ALA A CA 1
ATOM 605 C C . ALA A 1 81 ? -9.541 -6.851 -2.732 1.00 80.62 81 ALA A C 1
ATOM 607 O O . ALA A 1 81 ? -10.164 -6.417 -1.764 1.00 80.62 81 ALA A O 1
ATOM 608 N N . GLY A 1 82 ? -10.029 -7.831 -3.499 1.00 79.50 82 GLY A N 1
ATOM 609 C CA . GLY A 1 82 ? -11.336 -8.459 -3.286 1.00 79.50 82 GLY A CA 1
ATOM 610 C C . GLY A 1 82 ? -11.470 -9.174 -1.936 1.00 79.50 82 GLY A C 1
ATOM 611 O O . GLY A 1 82 ? -12.579 -9.318 -1.428 1.00 79.50 82 GLY A O 1
ATOM 612 N N . ALA A 1 83 ? -10.355 -9.577 -1.318 1.00 83.81 83 ALA A N 1
ATOM 613 C CA . ALA A 1 83 ? -10.312 -10.130 0.036 1.00 83.81 83 ALA A CA 1
ATOM 614 C C . ALA A 1 83 ? -10.204 -9.055 1.143 1.00 83.81 83 ALA A C 1
ATOM 616 O O . ALA A 1 83 ? -10.018 -9.390 2.316 1.00 83.81 83 ALA A O 1
ATOM 617 N N . GLY A 1 84 ? -10.291 -7.764 0.797 1.00 84.56 84 GLY A N 1
ATOM 618 C CA . GLY A 1 84 ? -10.102 -6.653 1.734 1.00 84.56 84 GLY A CA 1
ATOM 619 C C . GLY A 1 84 ? -8.654 -6.537 2.209 1.00 84.56 84 GLY A C 1
ATOM 620 O O . GLY A 1 84 ? -8.389 -6.272 3.385 1.00 84.56 84 GLY A O 1
ATOM 621 N N . HIS A 1 85 ? -7.691 -6.874 1.354 1.00 89.38 85 HIS A N 1
ATOM 622 C CA . HIS A 1 85 ? -6.257 -6.796 1.627 1.00 89.38 85 HIS A CA 1
ATOM 623 C C . HIS A 1 85 ? -5.598 -5.895 0.579 1.00 89.38 85 HIS A C 1
ATOM 625 O O . HIS A 1 85 ? -6.157 -5.661 -0.487 1.00 89.38 85 HIS A O 1
ATOM 631 N N . ALA A 1 86 ? -4.403 -5.390 0.858 1.00 87.31 86 ALA A N 1
ATOM 632 C CA . ALA A 1 86 ? -3.654 -4.588 -0.100 1.00 87.31 86 ALA A CA 1
ATOM 633 C C . ALA A 1 86 ? -2.159 -4.860 0.034 1.00 87.31 86 ALA A C 1
ATOM 635 O O . ALA A 1 86 ? -1.629 -4.888 1.142 1.00 87.31 86 ALA A O 1
ATOM 636 N N . VAL A 1 87 ? -1.473 -5.036 -1.094 1.00 88.62 87 VAL A N 1
ATOM 637 C CA . VAL A 1 87 ? -0.013 -4.929 -1.147 1.00 88.62 87 VAL A CA 1
ATOM 638 C C . VAL A 1 87 ? 0.297 -3.519 -1.614 1.00 88.62 87 VAL A C 1
ATOM 640 O O . VAL A 1 87 ? -0.040 -3.158 -2.737 1.00 88.62 87 VAL A O 1
ATOM 643 N N . ILE A 1 88 ? 0.888 -2.712 -0.740 1.00 88.69 88 ILE A N 1
ATOM 644 C CA . ILE A 1 88 ? 1.100 -1.288 -0.987 1.00 88.69 88 ILE A CA 1
ATOM 645 C C . ILE A 1 88 ? 2.603 -1.051 -1.116 1.00 88.69 88 ILE A C 1
ATOM 647 O O . ILE A 1 88 ? 3.357 -1.486 -0.238 1.00 88.69 88 ILE A O 1
ATOM 651 N N . PRO A 1 89 ? 3.068 -0.414 -2.199 1.00 89.94 89 PRO A N 1
ATOM 652 C CA . PRO A 1 89 ? 4.474 -0.077 -2.324 1.00 89.94 89 PRO A CA 1
ATOM 653 C C . PRO A 1 89 ? 4.869 1.014 -1.323 1.00 89.94 89 PRO A C 1
ATOM 655 O O . PRO A 1 89 ? 4.051 1.862 -0.975 1.00 89.94 89 PRO A O 1
ATOM 658 N N . THR A 1 90 ? 6.120 0.988 -0.874 1.00 91.12 90 THR A N 1
ATOM 659 C CA . THR A 1 90 ? 6.686 1.938 0.094 1.00 91.12 90 THR A CA 1
ATOM 660 C C . THR A 1 90 ? 7.535 3.009 -0.604 1.00 91.12 90 THR A C 1
ATOM 662 O O . THR A 1 90 ? 7.723 2.987 -1.824 1.00 91.12 90 THR A O 1
ATOM 665 N N . ALA A 1 91 ? 8.110 3.930 0.173 1.00 89.69 91 ALA A N 1
ATOM 666 C CA . ALA A 1 91 ? 9.185 4.813 -0.267 1.00 89.69 91 ALA A CA 1
ATOM 667 C C . ALA A 1 91 ? 10.284 4.035 -1.040 1.00 89.69 91 ALA A C 1
ATOM 669 O O . ALA A 1 91 ? 10.538 2.860 -0.732 1.00 89.69 91 ALA A O 1
ATOM 670 N N . PRO A 1 92 ? 10.933 4.662 -2.042 1.00 88.88 92 PRO A N 1
ATOM 671 C CA . PRO A 1 92 ? 10.918 6.097 -2.357 1.00 88.88 92 PRO A CA 1
ATOM 672 C C . PRO A 1 92 ? 9.895 6.504 -3.440 1.00 88.88 92 PRO A C 1
ATOM 674 O O . PRO A 1 92 ? 10.156 7.421 -4.220 1.00 88.88 92 PRO A O 1
ATOM 677 N N . LEU A 1 93 ? 8.739 5.834 -3.535 1.00 84.50 93 LEU A N 1
ATOM 678 C CA . LEU A 1 93 ? 7.725 6.216 -4.519 1.00 84.50 93 LEU A CA 1
ATOM 679 C C . LEU A 1 93 ? 7.147 7.625 -4.272 1.00 84.50 93 LEU A C 1
ATOM 681 O O . LEU A 1 93 ? 6.966 8.037 -3.121 1.00 84.50 93 LEU A O 1
ATOM 685 N N . PRO A 1 94 ? 6.795 8.368 -5.340 1.00 84.00 94 PRO A N 1
ATOM 686 C CA . PRO A 1 94 ? 6.168 9.676 -5.206 1.00 84.00 94 PRO A CA 1
ATOM 687 C C . PRO A 1 94 ? 4.920 9.615 -4.321 1.00 84.00 94 PRO A C 1
ATOM 689 O O . PRO A 1 94 ? 4.035 8.794 -4.549 1.00 84.00 94 PRO A O 1
ATOM 692 N N . ARG A 1 95 ? 4.823 10.533 -3.350 1.00 84.44 95 ARG A N 1
ATOM 693 C CA . ARG A 1 95 ? 3.693 10.648 -2.402 1.00 84.44 95 ARG A CA 1
ATOM 694 C C . ARG A 1 95 ? 3.532 9.466 -1.434 1.00 84.44 95 ARG A C 1
ATOM 696 O O . ARG A 1 95 ? 2.499 9.373 -0.781 1.00 84.44 95 ARG A O 1
ATOM 703 N N . VAL A 1 96 ? 4.546 8.610 -1.306 1.00 89.19 96 VAL A N 1
ATOM 704 C CA . VAL A 1 96 ? 4.616 7.551 -0.294 1.00 89.19 96 VAL A CA 1
ATOM 705 C C . VAL A 1 96 ? 5.741 7.900 0.691 1.00 89.19 96 VAL A C 1
ATOM 707 O O . VAL A 1 96 ? 6.896 7.559 0.435 1.00 89.19 96 VAL A O 1
ATOM 710 N N . PRO A 1 97 ? 5.451 8.633 1.787 1.00 90.62 97 PRO A N 1
ATOM 711 C CA . PRO A 1 97 ? 6.480 9.115 2.714 1.00 90.62 97 PRO A CA 1
ATOM 712 C C . PRO A 1 97 ? 6.963 8.055 3.718 1.00 90.62 97 PRO A C 1
ATOM 714 O O . PRO A 1 97 ? 7.840 8.345 4.524 1.00 90.62 97 PRO A O 1
ATOM 717 N N . TRP A 1 98 ? 6.396 6.848 3.683 1.00 92.44 98 TRP A N 1
ATOM 718 C CA . TRP A 1 98 ? 6.634 5.780 4.651 1.00 92.44 98 TRP A CA 1
ATOM 719 C C . TRP A 1 98 ? 7.332 4.574 4.007 1.00 92.44 98 TRP A C 1
ATOM 721 O O . TRP A 1 98 ? 7.115 4.237 2.841 1.00 92.44 98 TRP A O 1
ATOM 731 N N . SER A 1 99 ? 8.178 3.909 4.789 1.00 93.50 99 SER A N 1
ATOM 732 C CA . SER A 1 99 ? 9.080 2.833 4.351 1.00 93.50 99 SER A CA 1
ATOM 733 C C . SER A 1 99 ? 8.717 1.464 4.928 1.00 93.50 99 SER A C 1
ATOM 735 O O . SER A 1 99 ? 9.265 0.448 4.507 1.00 93.50 99 SER A O 1
ATOM 737 N N . ASN A 1 100 ? 7.832 1.429 5.923 1.00 93.50 100 ASN A N 1
ATOM 738 C CA . ASN A 1 100 ? 7.463 0.229 6.668 1.00 93.50 100 ASN A CA 1
ATOM 739 C C . ASN A 1 100 ? 6.074 0.385 7.308 1.00 93.50 100 ASN A C 1
ATOM 741 O O . ASN A 1 100 ? 5.459 1.453 7.271 1.00 93.50 100 ASN A O 1
ATOM 745 N N . CYS A 1 101 ? 5.584 -0.689 7.917 1.00 94.88 101 CYS A N 1
ATOM 746 C CA . CYS A 1 101 ? 4.293 -0.729 8.589 1.00 94.88 101 CYS A CA 1
ATOM 747 C C . CYS A 1 101 ? 4.165 0.246 9.762 1.00 94.88 101 CYS A C 1
ATOM 749 O O . CYS A 1 101 ? 3.071 0.758 9.983 1.00 94.88 101 CYS A O 1
ATOM 751 N N . ALA A 1 102 ? 5.234 0.489 10.525 1.00 95.25 102 ALA A N 1
ATOM 752 C CA . ALA A 1 102 ? 5.181 1.416 11.655 1.00 95.25 102 ALA A CA 1
ATOM 753 C C . ALA A 1 102 ? 4.972 2.857 11.168 1.00 95.25 102 ALA A C 1
ATOM 755 O O . ALA A 1 102 ? 4.106 3.563 11.673 1.00 95.25 102 ALA A O 1
ATOM 756 N N . GLU A 1 103 ? 5.704 3.262 10.131 1.00 94.88 103 GLU A N 1
ATOM 757 C CA . GLU A 1 103 ? 5.566 4.580 9.509 1.00 94.88 103 GLU A CA 1
ATOM 758 C C . GLU A 1 103 ? 4.216 4.746 8.803 1.00 94.88 103 GLU A C 1
ATOM 760 O O . GLU A 1 103 ? 3.585 5.788 8.951 1.00 94.88 103 GLU A O 1
ATOM 765 N N . LEU A 1 104 ? 3.725 3.713 8.101 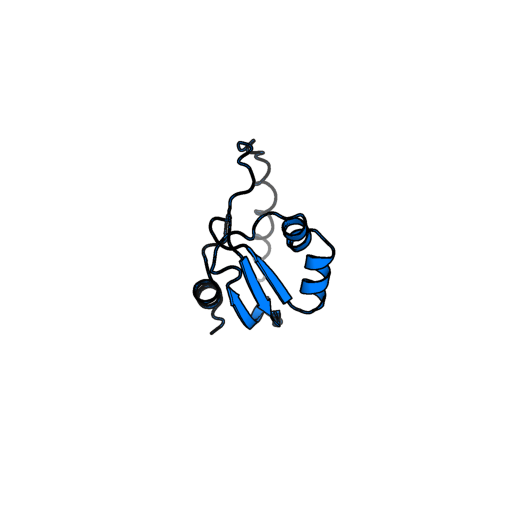1.00 93.31 104 LEU A N 1
ATOM 766 C CA . LEU A 1 104 ? 2.381 3.735 7.510 1.00 93.31 104 LEU A CA 1
ATOM 767 C C . LEU A 1 104 ? 1.318 3.950 8.586 1.00 93.31 104 LEU A C 1
ATOM 769 O O . LEU A 1 104 ? 0.411 4.760 8.413 1.00 93.31 104 LEU A O 1
ATOM 773 N N . LYS A 1 105 ? 1.402 3.211 9.695 1.00 94.06 105 LYS A N 1
ATOM 774 C CA . LYS A 1 105 ? 0.420 3.338 10.770 1.00 94.06 105 LYS A CA 1
ATOM 775 C C . LYS A 1 105 ? 0.451 4.718 11.406 1.00 94.06 105 LYS A C 1
ATOM 777 O O . LYS A 1 105 ? -0.614 5.276 11.639 1.00 94.06 105 LYS A O 1
ATOM 782 N N . ALA A 1 106 ? 1.641 5.271 11.627 1.00 94.44 106 ALA A N 1
ATOM 783 C CA . ALA A 1 106 ? 1.800 6.614 12.163 1.00 94.44 106 ALA A CA 1
ATOM 784 C C . ALA A 1 106 ? 1.201 7.684 11.232 1.00 94.44 106 ALA A C 1
ATOM 786 O O . ALA A 1 106 ? 0.513 8.580 11.712 1.00 94.44 106 ALA A O 1
ATOM 787 N N . GLU A 1 107 ? 1.404 7.561 9.914 1.00 91.50 107 GLU A N 1
ATOM 788 C CA . GLU A 1 107 ? 0.860 8.487 8.906 1.00 91.50 107 GLU A CA 1
ATOM 789 C C . GLU A 1 107 ? -0.675 8.552 8.936 1.00 91.50 107 GLU A C 1
ATOM 791 O O . GLU A 1 107 ? -1.260 9.623 8.789 1.00 91.50 107 GLU A O 1
ATOM 796 N N . PHE A 1 108 ? -1.335 7.411 9.154 1.00 90.06 108 PHE A N 1
ATOM 797 C CA . PHE A 1 108 ? -2.796 7.296 9.105 1.00 90.06 108 PHE A CA 1
ATOM 798 C C . PHE A 1 108 ? -3.471 7.153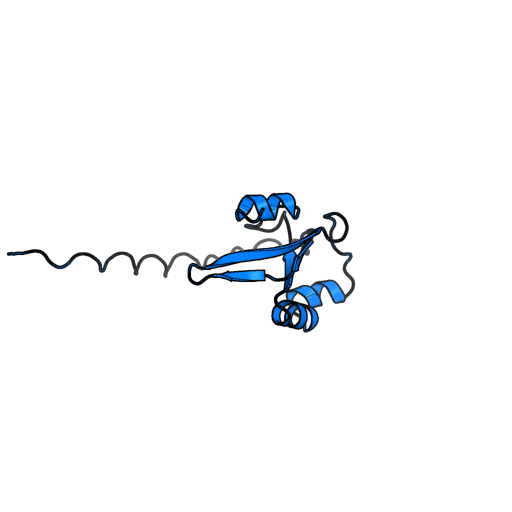 10.480 1.00 90.06 108 PHE A C 1
ATOM 800 O O . PHE A 1 108 ? -4.684 6.973 10.539 1.00 90.06 108 PHE A O 1
ATOM 807 N N . GLY A 1 109 ? -2.718 7.207 11.583 1.00 91.44 109 GLY A N 1
ATOM 808 C CA . GLY A 1 109 ? -3.252 7.012 12.936 1.00 91.44 109 GLY A CA 1
ATOM 809 C C . GLY A 1 109 ? -3.852 5.618 13.181 1.00 91.44 109 GLY A C 1
ATOM 810 O O . GLY A 1 109 ? -4.906 5.510 13.800 1.00 91.44 109 GLY A O 1
ATOM 811 N N . LEU A 1 110 ? -3.205 4.559 12.679 1.00 89.00 110 LEU A N 1
ATOM 812 C CA . LEU A 1 110 ? -3.703 3.167 12.654 1.00 89.00 110 LEU A CA 1
ATOM 813 C C . LEU A 1 110 ? -3.106 2.255 13.745 1.00 89.00 110 LEU A C 1
ATOM 815 O O . LEU A 1 110 ? -2.924 1.048 13.517 1.00 89.00 110 LEU A O 1
ATOM 819 N N . ASP A 1 111 ? -2.736 2.828 14.886 1.00 70.56 111 ASP A N 1
ATOM 820 C CA . ASP A 1 111 ? -2.182 2.075 16.019 1.00 70.56 111 ASP A CA 1
ATOM 821 C C . ASP A 1 111 ? -3.243 1.297 16.807 1.00 70.56 111 ASP A C 1
ATOM 823 O O . ASP A 1 111 ? -4.311 1.866 17.129 1.00 70.56 111 ASP A O 1
#

Nearest PDB structures (foldseek):
  1yge-assembly1_A  TM=2.027E-01  e=8.905E+00  Glycine max

pLDDT: mean 75.13, std 19.2, range [39.5, 95.25]

Sequence (111 aa):
MKRFAALTGVLALLMVGGMVWAMGEDHGPVEHGHVLVLGLQYDDEGNPSIRKCVDLANGRALRNNAHHDHLHTGRAGEAVAGAGHAVIPTAPLPRVPWSNCAELKAEFGLD